Protein AF-A0A429RRZ1-F1 (afdb_monomer)

Sequence (109 aa):
LLDGPPCRCGARGCVETLCLAAAARGDMAEAARVLGEAAANLVALLDVDRVLLGGRVVAAAPATFVHGVGTVLASRALTPHPATVALAPSGVAEGAAELILGPLFGRTP

Foldseek 3Di:
DQAAPQDPVRGHNDLVVQLVVCVVVVNNLSSLQSVLVVVLVCCVVVVAQEDADDDDSCVVPVVSNQVSSVVSQVVSDPDPRGRHYYHDPDDPVVVVVCVVCCVPPNDDD

Solvent-accessible surface area (backbone atoms only — not comparable to full-atom values): 6258 Å² total; per-residue (Å²): 127,78,77,47,63,80,29,98,87,75,50,42,48,42,62,64,51,58,23,50,58,25,46,75,73,70,36,49,61,60,19,14,38,48,48,7,55,54,49,38,53,49,32,74,72,66,72,46,66,68,47,67,49,69,59,70,73,40,68,75,41,48,68,50,32,41,50,31,24,39,54,42,28,57,74,66,44,92,56,99,74,48,50,45,59,43,68,49,92,67,54,71,67,57,54,53,49,44,70,69,43,32,88,80,73,42,83,75,131

Secondary structure (DSSP, 8-state):
----SB-TTS-BS-HHHHHHHHHHTT-HHHHHHHHHHHHHHHHHHHT-SEEEE-SHHHHHSHHHHHHHHHHHHHHT-SSSSPPEEEE-SS-HHHHHHHHHHHHHHSPP-

Mean predicted aligned error: 4.31 Å

Nearest PDB structures (foldseek):
  2hoe-assembly1_A  TM=8.348E-01  e=2.843E-01  Thermotoga maritima
  3htv-assembly1_A-2  TM=6.173E-01  e=2.627E+00  Escherichia coli K-12
  5hc8-assembly1_A  TM=3.590E-01  e=4.248E+00  Lavandula lanata
  2vjr-assembly1_B  TM=3.115E-01  e=9.278E+00  Gloeobacter violaceus

Structure (mmCIF, N/CA/C/O backbone):
data_AF-A0A429RRZ1-F1
#
_entry.id   AF-A0A429RRZ1-F1
#
loop_
_atom_site.group_PDB
_atom_site.id
_atom_site.type_symbol
_atom_site.label_atom_id
_atom_site.label_alt_id
_atom_site.label_comp_id
_atom_site.label_asym_id
_atom_site.label_entity_id
_atom_site.label_seq_id
_atom_site.pdbx_PDB_ins_code
_atom_site.Cartn_x
_atom_site.Cartn_y
_atom_site.Cartn_z
_atom_site.occupancy
_atom_site.B_iso_or_equiv
_atom_site.auth_seq_id
_atom_site.auth_comp_id
_atom_site.auth_asym_id
_atom_site.auth_atom_id
_atom_site.pdbx_PDB_model_num
ATOM 1 N N . LEU A 1 1 ? 9.659 5.491 19.210 1.00 48.47 1 LEU A N 1
ATOM 2 C CA . LEU A 1 1 ? 9.499 4.137 19.784 1.00 48.47 1 LEU A CA 1
ATOM 3 C C . LEU A 1 1 ? 8.422 3.409 18.989 1.00 48.47 1 LEU A C 1
ATOM 5 O O . LEU A 1 1 ? 7.429 4.045 18.660 1.00 48.47 1 LEU A O 1
ATOM 9 N N . LEU A 1 2 ? 8.629 2.136 18.632 1.00 56.16 2 LEU A N 1
ATOM 10 C CA . LEU A 1 2 ? 7.661 1.279 17.917 1.00 56.16 2 LEU A CA 1
ATOM 11 C C . LEU A 1 2 ? 6.522 0.823 18.849 1.00 56.16 2 LEU A C 1
ATOM 13 O O . LEU A 1 2 ? 6.167 -0.353 18.914 1.00 56.16 2 LEU A O 1
ATOM 17 N N . ASP A 1 3 ? 5.964 1.766 19.599 1.00 75.81 3 ASP A N 1
ATOM 18 C CA . ASP A 1 3 ? 4.834 1.518 20.473 1.00 75.81 3 ASP A CA 1
ATOM 19 C C . ASP A 1 3 ? 3.558 1.802 19.685 1.00 75.81 3 ASP A C 1
ATOM 21 O O . ASP A 1 3 ? 3.304 2.908 19.216 1.00 75.81 3 ASP A O 1
ATOM 25 N N . GLY A 1 4 ? 2.762 0.757 19.497 1.00 85.06 4 GLY A N 1
ATOM 26 C CA . GLY A 1 4 ? 1.477 0.808 18.817 1.00 85.06 4 GLY A CA 1
ATOM 27 C C . GLY A 1 4 ? 0.578 -0.341 19.271 1.00 85.06 4 GLY A C 1
ATOM 28 O O . GLY A 1 4 ? 0.961 -1.100 20.176 1.00 85.06 4 GLY A O 1
ATOM 29 N N . PRO A 1 5 ? -0.622 -0.489 18.682 1.00 92.88 5 PRO A N 1
ATOM 30 C CA . PRO A 1 5 ? -1.505 -1.609 18.986 1.00 92.88 5 PRO A CA 1
ATOM 31 C C . PRO A 1 5 ? -0.820 -2.951 18.670 1.00 92.88 5 PRO A C 1
ATOM 33 O O . PRO A 1 5 ? 0.042 -3.002 17.780 1.00 92.88 5 PRO A O 1
ATOM 36 N N . PRO A 1 6 ? -1.177 -4.034 19.387 1.00 93.69 6 PRO A N 1
ATOM 37 C CA . PRO A 1 6 ? -0.652 -5.362 19.096 1.00 93.69 6 PRO A CA 1
ATOM 38 C C . PRO A 1 6 ? -1.046 -5.791 17.679 1.00 93.69 6 PRO A C 1
ATOM 40 O O . PRO A 1 6 ? -2.159 -5.532 17.218 1.00 93.69 6 PRO A O 1
ATOM 43 N N . CYS A 1 7 ? -0.124 -6.448 16.983 1.00 93.56 7 CYS A N 1
ATOM 44 C CA . CYS A 1 7 ? -0.353 -7.023 15.665 1.00 93.56 7 CYS A CA 1
ATOM 45 C C . CYS A 1 7 ? -0.408 -8.550 15.747 1.00 93.56 7 CYS A C 1
ATOM 47 O O . CYS A 1 7 ? 0.260 -9.164 16.578 1.00 93.56 7 CYS A O 1
ATOM 49 N N . ARG A 1 8 ? -1.143 -9.179 14.824 1.00 93.69 8 ARG A N 1
ATOM 50 C CA . ARG A 1 8 ? -1.217 -10.645 14.715 1.00 93.69 8 ARG A CA 1
ATOM 51 C C . ARG A 1 8 ? 0.133 -11.311 14.433 1.00 93.69 8 ARG A C 1
ATOM 53 O O . ARG A 1 8 ? 0.282 -12.496 14.690 1.00 93.69 8 ARG A O 1
ATOM 60 N N . CYS A 1 9 ? 1.107 -10.566 13.906 1.00 95.69 9 CYS A N 1
ATOM 61 C CA . CYS A 1 9 ? 2.462 -11.072 13.693 1.00 95.69 9 CYS A CA 1
ATOM 62 C C . CYS A 1 9 ? 3.300 -11.144 14.986 1.00 95.69 9 CYS A C 1
ATOM 64 O O . CYS A 1 9 ? 4.454 -11.553 14.928 1.00 95.69 9 CYS A O 1
ATOM 66 N N . GLY A 1 10 ? 2.757 -10.717 16.134 1.00 94.31 10 GLY A N 1
ATOM 67 C CA . GLY A 1 10 ? 3.455 -10.669 17.424 1.00 94.31 10 GLY A CA 1
ATOM 68 C C . GLY A 1 10 ? 4.186 -9.350 17.702 1.00 94.31 10 GLY A C 1
ATOM 69 O O . GLY A 1 10 ? 4.567 -9.094 18.842 1.00 94.31 10 GLY A O 1
ATOM 70 N N . ALA A 1 11 ? 4.343 -8.484 16.697 1.00 93.25 11 ALA A N 1
ATOM 71 C CA . ALA A 1 11 ? 4.930 -7.155 16.859 1.00 93.25 11 ALA A CA 1
ATOM 72 C C . ALA A 1 11 ? 3.889 -6.097 17.284 1.00 93.25 11 ALA A C 1
ATOM 74 O O . ALA A 1 11 ? 2.712 -6.390 17.519 1.00 93.25 11 ALA A O 1
ATOM 75 N N . ARG A 1 12 ? 4.325 -4.836 17.369 1.00 94.06 12 ARG A N 1
ATOM 76 C CA . ARG A 1 12 ? 3.487 -3.681 17.718 1.00 94.06 12 ARG A CA 1
ATOM 77 C C . ARG A 1 12 ? 3.608 -2.589 16.665 1.00 94.06 12 ARG A C 1
ATOM 79 O O . ARG A 1 12 ? 4.669 -2.408 16.077 1.00 94.06 12 ARG A O 1
ATOM 86 N N . GLY A 1 13 ? 2.509 -1.873 16.428 1.00 92.56 13 GLY A N 1
ATOM 87 C CA . GLY A 1 13 ? 2.513 -0.706 15.539 1.00 92.56 13 GLY A CA 1
ATOM 88 C C . GLY A 1 13 ? 2.758 -1.032 14.064 1.00 92.56 13 GLY A C 1
ATOM 89 O O . GLY A 1 13 ? 3.214 -0.173 13.316 1.00 92.56 13 GLY A O 1
ATOM 90 N N . CYS A 1 14 ? 2.465 -2.261 13.628 1.00 95.44 14 CYS A N 1
ATOM 91 C CA . CYS A 1 14 ? 2.537 -2.606 12.213 1.00 95.44 14 CYS A CA 1
ATOM 92 C C . CYS A 1 14 ? 1.596 -1.716 11.397 1.00 95.44 14 CYS A C 1
ATOM 94 O O . CYS A 1 14 ? 0.445 -1.502 11.790 1.00 95.44 14 CYS A O 1
ATOM 96 N N . VAL A 1 15 ? 2.065 -1.289 10.219 1.00 95.44 15 VAL A N 1
ATOM 97 C CA . VAL A 1 15 ? 1.252 -0.566 9.228 1.00 95.44 15 VAL A CA 1
ATOM 98 C C . VAL A 1 15 ? -0.082 -1.270 8.987 1.00 95.44 15 VAL A C 1
ATOM 100 O O . VAL A 1 15 ? -1.119 -0.624 8.947 1.00 95.44 15 VAL A O 1
ATOM 103 N N . GLU A 1 16 ? -0.074 -2.602 8.922 1.00 95.44 16 GLU A N 1
ATOM 104 C CA . GLU A 1 16 ? -1.277 -3.403 8.745 1.00 95.44 16 GLU A CA 1
ATOM 105 C C . GLU A 1 16 ? -2.322 -3.150 9.837 1.00 95.44 16 GLU A C 1
ATOM 107 O O . GLU A 1 16 ? -3.471 -2.850 9.521 1.00 95.44 16 GLU A O 1
ATOM 112 N N . THR A 1 17 ? -1.937 -3.246 11.113 1.00 96.25 17 THR A N 1
ATOM 113 C CA . THR A 1 17 ? -2.867 -3.042 12.230 1.00 96.25 17 THR A CA 1
ATOM 114 C C . THR A 1 17 ? -3.447 -1.634 12.203 1.00 96.25 17 THR A C 1
ATOM 116 O O . THR A 1 17 ? -4.644 -1.459 12.416 1.00 96.25 17 THR A O 1
ATOM 119 N N . LEU A 1 18 ? -2.618 -0.631 11.917 1.00 96.00 18 LEU A N 1
ATOM 120 C CA . LEU A 1 18 ? -3.038 0.768 11.871 1.00 96.00 18 LEU A CA 1
ATOM 121 C C . LEU A 1 18 ? -3.983 1.039 10.685 1.00 96.00 18 LEU A C 1
ATOM 123 O O . LEU A 1 18 ? -5.060 1.607 10.879 1.00 96.00 18 LEU A O 1
ATOM 127 N N . CYS A 1 19 ? -3.630 0.568 9.484 1.00 96.19 19 CYS A N 1
ATOM 128 C CA . CYS A 1 19 ? -4.449 0.693 8.277 1.00 96.19 19 CYS A CA 1
ATOM 129 C C . CYS A 1 19 ? -5.794 -0.023 8.419 1.00 96.19 19 CYS A C 1
ATOM 131 O O . CYS A 1 19 ? -6.837 0.558 8.121 1.00 96.19 19 CYS A O 1
ATOM 133 N N . LEU A 1 20 ? -5.793 -1.279 8.876 1.00 94.31 20 LEU A N 1
ATOM 134 C CA . LEU A 1 20 ? -7.025 -2.060 9.005 1.00 94.31 20 LEU A CA 1
ATOM 135 C C . LEU A 1 20 ? -7.924 -1.514 10.112 1.00 94.31 20 LEU A C 1
ATOM 137 O O . LEU A 1 20 ? -9.138 -1.496 9.936 1.00 94.31 20 LEU A O 1
ATOM 141 N N . ALA A 1 21 ? -7.358 -1.008 11.212 1.00 95.75 21 ALA A N 1
ATOM 142 C CA . ALA A 1 21 ? -8.143 -0.329 12.237 1.00 95.75 21 ALA A CA 1
ATOM 143 C C . ALA A 1 21 ? -8.824 0.940 11.697 1.00 95.75 21 ALA A C 1
ATOM 145 O O . ALA A 1 21 ? -9.922 1.268 12.144 1.00 95.75 21 ALA A O 1
ATOM 146 N N . ALA A 1 22 ? -8.193 1.660 10.762 1.00 97.31 22 ALA A N 1
ATOM 147 C CA . ALA A 1 22 ? -8.788 2.815 10.083 1.00 97.31 22 ALA A CA 1
ATOM 148 C C . ALA A 1 22 ? -9.889 2.418 9.105 1.00 97.31 22 ALA A C 1
ATOM 150 O O . ALA A 1 22 ? -11.004 2.936 9.180 1.00 97.31 22 ALA A O 1
ATOM 151 N N . ALA A 1 23 ? -9.631 1.409 8.282 1.00 96.38 23 ALA A N 1
ATOM 152 C CA . ALA A 1 23 ? -10.635 0.882 7.372 1.00 96.38 23 ALA A CA 1
ATOM 153 C C . ALA A 1 23 ? -11.865 0.326 8.118 1.00 96.38 23 ALA A C 1
ATOM 155 O O . ALA A 1 23 ? -12.996 0.590 7.718 1.00 96.38 23 ALA A O 1
ATOM 156 N N . ALA A 1 24 ? -11.665 -0.389 9.230 1.00 96.12 24 ALA A N 1
ATOM 157 C CA . ALA A 1 24 ? -12.745 -1.004 10.005 1.00 96.12 24 ALA A CA 1
ATOM 158 C C . ALA A 1 24 ? -13.718 0.017 10.618 1.00 96.12 24 ALA A C 1
ATOM 160 O O . ALA A 1 24 ? -14.898 -0.284 10.777 1.00 96.12 24 ALA A O 1
ATOM 161 N N . ARG A 1 25 ? -13.244 1.230 10.930 1.00 97.00 25 ARG A N 1
ATOM 162 C CA . ARG A 1 25 ? -14.083 2.344 11.408 1.00 97.00 25 ARG A CA 1
ATOM 163 C C . ARG A 1 25 ? -14.620 3.237 10.279 1.00 97.00 25 ARG A C 1
ATOM 165 O O . ARG A 1 25 ? -15.213 4.270 10.563 1.00 97.00 25 ARG A O 1
ATOM 172 N N . GLY A 1 26 ? -14.406 2.859 9.015 1.00 97.25 26 GLY A N 1
ATOM 173 C CA . GLY A 1 26 ? -14.859 3.606 7.835 1.00 9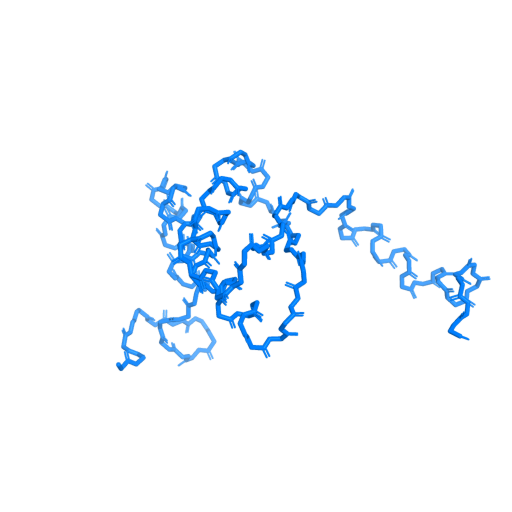7.25 26 GLY A CA 1
ATOM 174 C C . GLY A 1 26 ? -13.963 4.782 7.427 1.00 97.25 26 GLY A C 1
ATOM 175 O O . GLY A 1 26 ? -14.294 5.507 6.492 1.00 97.25 26 GLY A O 1
ATOM 176 N N . ASP A 1 27 ? -12.817 4.967 8.081 1.00 98.12 27 ASP A N 1
ATOM 177 C CA . ASP A 1 27 ? -11.909 6.090 7.850 1.00 98.12 27 ASP A CA 1
ATOM 178 C C . ASP A 1 27 ? -10.862 5.741 6.780 1.00 98.12 27 ASP A C 1
ATOM 180 O O . ASP A 1 27 ? -9.700 5.427 7.058 1.00 98.12 27 ASP A O 1
ATOM 184 N N . MET A 1 28 ? -11.306 5.741 5.520 1.00 98.12 28 MET A N 1
ATOM 185 C CA . MET A 1 28 ? -10.454 5.387 4.377 1.00 98.12 28 MET A CA 1
ATOM 186 C C . MET A 1 28 ? -9.372 6.435 4.097 1.00 98.12 28 MET A C 1
ATOM 188 O O . MET A 1 28 ? -8.332 6.094 3.538 1.00 98.12 28 MET A O 1
ATO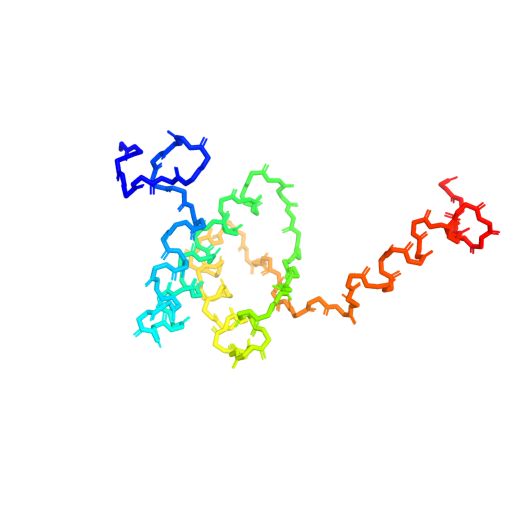M 192 N N . ALA A 1 29 ? -9.591 7.691 4.495 1.00 98.25 29 ALA A N 1
ATOM 193 C CA . ALA A 1 29 ? -8.601 8.753 4.350 1.00 98.25 29 ALA A CA 1
ATOM 194 C C . ALA A 1 29 ? -7.406 8.513 5.282 1.00 98.25 29 ALA A C 1
ATOM 196 O O . ALA A 1 29 ? -6.259 8.544 4.835 1.00 98.25 29 ALA A O 1
ATOM 197 N N . GL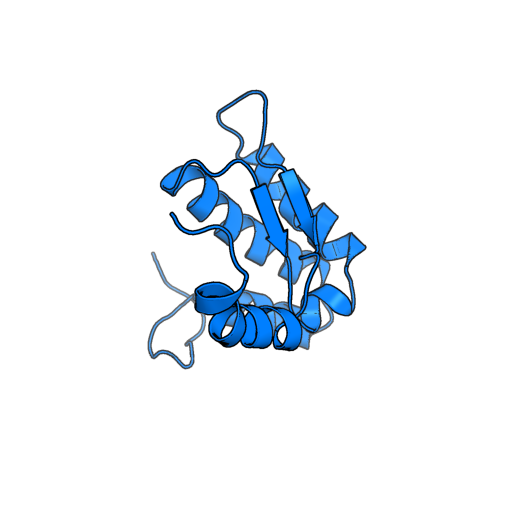U A 1 30 ? -7.662 8.182 6.549 1.00 98.25 30 GLU A N 1
ATOM 198 C CA . GLU A 1 30 ? -6.597 7.826 7.485 1.00 98.25 30 GLU A CA 1
ATOM 199 C C . GLU A 1 30 ? -5.914 6.511 7.096 1.00 98.25 30 GLU A C 1
ATOM 201 O O . GLU A 1 30 ? -4.690 6.411 7.162 1.00 98.25 30 GLU A O 1
ATOM 206 N N . ALA A 1 31 ? -6.670 5.518 6.612 1.00 98.31 31 ALA A N 1
ATOM 207 C CA . ALA A 1 31 ? -6.082 4.286 6.085 1.00 98.31 31 ALA A CA 1
ATOM 208 C C . ALA A 1 31 ? -5.121 4.566 4.912 1.00 98.31 31 ALA A C 1
ATOM 210 O O . ALA A 1 31 ? -4.016 4.018 4.873 1.00 98.31 31 ALA A O 1
ATOM 211 N N . ALA A 1 32 ? -5.511 5.446 3.984 1.00 98.56 32 ALA A N 1
ATOM 212 C CA . ALA A 1 32 ? -4.668 5.873 2.871 1.00 98.56 32 ALA A CA 1
ATOM 213 C C . ALA A 1 32 ? -3.423 6.632 3.347 1.00 98.56 32 ALA A C 1
ATOM 215 O O . ALA A 1 32 ? -2.330 6.382 2.839 1.00 98.56 32 ALA A O 1
ATOM 216 N N . ARG A 1 33 ? -3.558 7.504 4.354 1.00 98.38 33 ARG A N 1
ATOM 217 C CA . ARG A 1 33 ? -2.427 8.233 4.940 1.00 98.38 33 ARG A CA 1
ATOM 218 C C . ARG A 1 33 ? -1.424 7.281 5.589 1.00 98.38 33 ARG A C 1
ATOM 220 O O . ARG A 1 33 ? -0.238 7.370 5.294 1.00 98.38 33 ARG A O 1
ATOM 227 N N . VAL A 1 34 ? -1.882 6.344 6.424 1.00 98.06 34 VAL A N 1
ATOM 228 C CA . VAL A 1 34 ? -1.015 5.347 7.081 1.00 98.06 34 VAL A CA 1
ATOM 229 C C . VAL A 1 34 ? -0.288 4.483 6.046 1.00 98.06 34 VAL A C 1
ATOM 231 O O . VAL A 1 34 ? 0.917 4.251 6.179 1.00 98.06 34 VAL A O 1
ATOM 234 N N . LEU A 1 35 ? -0.985 4.044 4.992 1.00 98.12 35 LEU A N 1
ATOM 235 C CA . LEU A 1 35 ? -0.351 3.329 3.883 1.00 98.12 35 LEU A CA 1
ATOM 236 C C . LEU A 1 35 ? 0.683 4.209 3.165 1.00 98.12 35 LEU A C 1
ATOM 238 O O . LEU A 1 35 ? 1.755 3.721 2.814 1.00 98.12 35 LEU A O 1
ATOM 242 N N . GLY A 1 36 ? 0.388 5.499 2.997 1.00 98.06 36 GLY A N 1
ATOM 243 C CA . GLY A 1 36 ? 1.298 6.497 2.442 1.00 98.06 36 GLY A CA 1
ATOM 244 C C . GLY A 1 36 ? 2.592 6.642 3.237 1.00 98.06 36 GLY A C 1
ATOM 245 O O . GLY A 1 36 ? 3.664 6.660 2.641 1.00 98.06 36 GLY A O 1
ATOM 246 N N . GLU A 1 37 ? 2.524 6.663 4.570 1.00 97.75 37 GLU A N 1
ATOM 247 C CA . GLU A 1 37 ? 3.719 6.735 5.429 1.00 97.75 37 GLU A CA 1
ATOM 248 C C . GLU A 1 37 ? 4.615 5.502 5.248 1.00 97.75 37 GLU A C 1
ATOM 250 O O . GLU A 1 37 ? 5.839 5.611 5.155 1.00 97.75 37 GLU A O 1
ATOM 255 N N . ALA A 1 38 ? 4.008 4.316 5.157 1.00 97.00 38 ALA A N 1
ATOM 256 C CA . ALA A 1 38 ? 4.751 3.089 4.896 1.00 97.00 38 ALA A CA 1
ATOM 257 C C . ALA A 1 38 ? 5.354 3.074 3.485 1.00 97.00 38 ALA A C 1
ATOM 259 O O . ALA A 1 38 ? 6.520 2.713 3.329 1.00 97.00 38 ALA A O 1
ATOM 260 N N . ALA A 1 39 ? 4.594 3.504 2.474 1.00 97.81 39 ALA A N 1
ATOM 261 C CA . ALA A 1 39 ? 5.081 3.619 1.105 1.00 97.81 39 ALA A CA 1
ATOM 262 C C . ALA A 1 39 ? 6.247 4.611 1.008 1.00 97.81 39 ALA A C 1
ATOM 264 O O . ALA A 1 39 ? 7.246 4.295 0.374 1.00 97.81 39 ALA A O 1
ATOM 265 N N . ALA A 1 40 ? 6.175 5.758 1.686 1.00 97.06 40 ALA A N 1
ATOM 266 C CA . ALA A 1 40 ? 7.246 6.751 1.690 1.00 97.06 40 ALA A CA 1
ATOM 267 C C . ALA A 1 40 ? 8.548 6.198 2.274 1.00 97.06 40 ALA A C 1
ATOM 269 O O . ALA A 1 40 ? 9.619 6.437 1.721 1.00 97.06 40 ALA A O 1
ATOM 270 N N . ASN A 1 41 ? 8.461 5.415 3.353 1.00 95.31 41 ASN A N 1
ATOM 271 C CA . ASN A 1 41 ? 9.635 4.755 3.922 1.00 95.31 41 ASN A CA 1
ATOM 272 C C . ASN A 1 41 ? 10.248 3.743 2.940 1.00 95.31 41 ASN A C 1
ATOM 274 O O . ASN A 1 41 ? 11.469 3.677 2.829 1.00 95.31 41 ASN A O 1
ATOM 278 N N . LEU A 1 42 ? 9.422 2.972 2.222 1.00 96.62 42 LEU A N 1
ATOM 279 C CA . LEU A 1 42 ? 9.900 2.020 1.212 1.00 96.62 42 LEU A CA 1
ATOM 280 C C . LEU A 1 42 ? 10.502 2.725 -0.007 1.00 96.62 42 LEU A C 1
ATOM 282 O O . LEU A 1 42 ? 11.555 2.307 -0.468 1.00 96.62 42 LEU A O 1
ATOM 286 N N . VAL A 1 43 ? 9.880 3.802 -0.493 1.00 96.62 43 VAL A N 1
ATOM 287 C CA . VAL A 1 43 ? 10.414 4.637 -1.580 1.00 96.62 43 VAL A CA 1
ATOM 288 C C . VAL A 1 43 ? 11.774 5.207 -1.191 1.00 96.62 43 VAL A C 1
ATOM 290 O O . VAL A 1 43 ? 12.727 5.044 -1.938 1.00 96.62 43 VAL A O 1
ATOM 293 N N . ALA A 1 44 ? 11.892 5.805 -0.003 1.00 93.50 44 ALA A N 1
ATOM 294 C CA . ALA A 1 44 ? 13.153 6.379 0.462 1.00 93.50 44 ALA A CA 1
ATOM 295 C C . ALA A 1 44 ? 14.254 5.327 0.684 1.00 93.50 44 ALA A C 1
ATOM 297 O O . ALA A 1 44 ? 15.430 5.623 0.501 1.00 93.50 44 ALA A O 1
ATOM 298 N N . LEU A 1 45 ? 13.885 4.112 1.103 1.00 95.00 45 LEU A N 1
ATOM 299 C CA . LEU A 1 45 ? 14.834 3.026 1.353 1.00 95.00 45 LEU A CA 1
ATOM 300 C C . LEU A 1 45 ? 15.298 2.334 0.066 1.00 95.00 45 LEU A C 1
ATOM 302 O O . LEU A 1 45 ? 16.459 1.948 -0.032 1.00 95.00 45 LEU A O 1
ATOM 306 N N . LEU A 1 46 ? 14.374 2.105 -0.868 1.00 95.38 46 LEU A N 1
ATOM 307 C CA . LEU A 1 46 ? 14.591 1.263 -2.047 1.00 95.38 46 LEU A CA 1
ATOM 308 C C . LEU A 1 46 ? 14.813 2.063 -3.333 1.00 95.38 46 LEU A C 1
ATOM 310 O O . LEU A 1 46 ? 15.129 1.453 -4.348 1.00 95.38 46 LEU A O 1
ATOM 314 N N . ASP A 1 47 ? 14.624 3.383 -3.288 1.00 92.88 47 ASP A N 1
ATOM 315 C CA . ASP A 1 47 ? 14.743 4.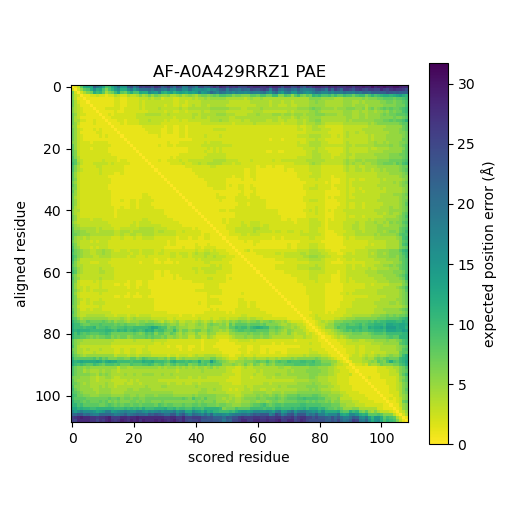296 -4.429 1.00 92.88 47 ASP A CA 1
ATOM 316 C C . ASP A 1 47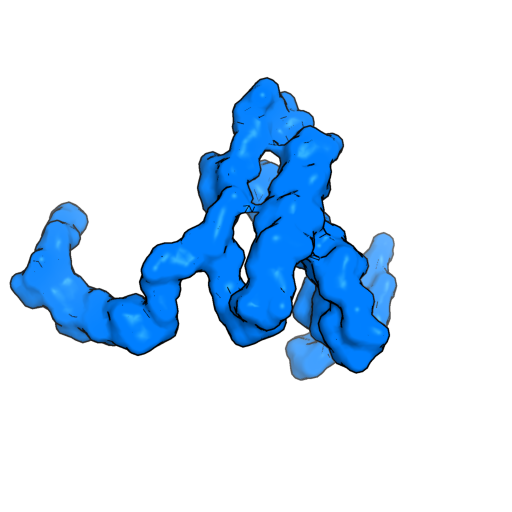 ? 13.883 3.863 -5.630 1.00 92.88 47 ASP A C 1
ATOM 318 O O . ASP A 1 47 ? 14.353 3.695 -6.751 1.00 92.88 47 ASP A O 1
ATOM 322 N N . VAL A 1 48 ? 12.595 3.598 -5.375 1.00 94.12 48 VAL A N 1
ATOM 323 C CA . VAL A 1 48 ? 11.649 3.164 -6.417 1.00 94.12 48 VAL A CA 1
ATOM 324 C C . VAL A 1 48 ? 10.839 4.330 -6.978 1.00 94.12 48 VAL A C 1
ATOM 326 O O . VAL A 1 48 ? 10.249 5.112 -6.236 1.00 94.12 48 VAL A O 1
ATOM 329 N N . ASP A 1 49 ? 10.706 4.377 -8.304 1.00 94.62 49 ASP A N 1
ATOM 330 C CA . ASP A 1 49 ? 9.986 5.451 -9.009 1.00 94.62 49 ASP A CA 1
ATOM 331 C C . ASP A 1 49 ? 8.457 5.304 -8.988 1.00 94.62 49 ASP A C 1
ATOM 333 O O . ASP A 1 49 ? 7.711 6.229 -9.337 1.00 94.62 49 ASP A O 1
ATOM 337 N N . ARG A 1 50 ? 7.959 4.100 -8.678 1.00 96.81 50 ARG A N 1
ATOM 338 C CA . ARG A 1 50 ? 6.554 3.717 -8.871 1.00 96.81 50 ARG A CA 1
ATOM 339 C C . ARG A 1 50 ? 6.025 2.911 -7.694 1.00 96.81 50 ARG A C 1
ATOM 341 O O . ARG A 1 50 ? 6.628 1.925 -7.278 1.00 96.81 50 ARG A O 1
ATOM 348 N N . VAL A 1 51 ? 4.830 3.271 -7.240 1.00 97.88 51 VAL A N 1
ATOM 349 C CA . VAL A 1 51 ? 4.056 2.555 -6.225 1.00 97.88 51 VAL A CA 1
ATOM 350 C C . VAL A 1 51 ? 2.729 2.115 -6.842 1.00 97.88 51 VAL A C 1
ATOM 352 O O . VAL A 1 51 ? 1.914 2.940 -7.255 1.00 97.88 51 VAL A O 1
ATOM 355 N N . LEU A 1 52 ? 2.506 0.802 -6.904 1.00 97.81 52 LEU A N 1
ATOM 356 C CA . LEU A 1 52 ? 1.265 0.214 -7.409 1.00 97.81 52 LEU A CA 1
ATOM 357 C C . LEU A 1 52 ? 0.419 -0.309 -6.247 1.00 97.81 52 LEU A C 1
ATOM 359 O O . LEU A 1 52 ? 0.872 -1.146 -5.467 1.00 97.81 52 LEU A O 1
ATOM 363 N N . LEU A 1 53 ? -0.813 0.181 -6.133 1.00 97.31 53 LEU A N 1
ATOM 364 C CA . LEU A 1 53 ? -1.737 -0.151 -5.053 1.00 97.31 53 LEU A CA 1
ATOM 365 C C . LEU A 1 53 ? -2.725 -1.231 -5.496 1.00 97.31 53 LEU A C 1
ATOM 367 O O . LEU A 1 53 ? -3.409 -1.087 -6.508 1.00 97.31 53 LEU A O 1
ATOM 371 N N . GLY A 1 54 ? -2.841 -2.296 -4.707 1.00 94.56 54 GLY A N 1
ATOM 372 C CA . GLY A 1 54 ? -3.776 -3.390 -4.953 1.00 94.56 54 GLY A CA 1
ATOM 373 C C . GLY A 1 54 ? -4.551 -3.796 -3.702 1.00 94.56 54 GLY A C 1
ATOM 374 O O . GLY A 1 54 ? -4.329 -3.287 -2.604 1.00 94.56 54 GLY A O 1
ATOM 375 N N . GLY A 1 55 ? -5.456 -4.758 -3.871 1.00 93.00 55 GLY A N 1
ATOM 376 C CA . GLY A 1 55 ? -6.229 -5.346 -2.779 1.00 93.00 55 GLY A CA 1
ATOM 377 C C . GLY A 1 55 ? -7.636 -4.766 -2.617 1.00 93.00 55 GLY A C 1
ATOM 378 O O . GLY A 1 55 ? -7.960 -3.672 -3.072 1.00 93.00 55 GLY A O 1
ATOM 379 N N . ARG A 1 56 ? -8.494 -5.539 -1.943 1.00 92.81 56 ARG A N 1
ATOM 380 C CA . ARG A 1 56 ? -9.941 -5.273 -1.836 1.00 92.81 56 ARG A CA 1
ATOM 381 C C . ARG A 1 56 ? -10.276 -3.951 -1.140 1.00 92.81 56 ARG A C 1
ATOM 383 O O . ARG A 1 56 ? -11.199 -3.272 -1.563 1.00 92.81 56 ARG A O 1
ATOM 390 N N . VAL A 1 57 ? -9.524 -3.581 -0.101 1.00 94.12 57 VAL A N 1
ATOM 391 C CA . VAL A 1 57 ? -9.743 -2.322 0.636 1.00 94.12 57 VAL A CA 1
ATOM 392 C C . VAL A 1 57 ? -9.443 -1.112 -0.252 1.00 94.12 57 VAL A C 1
ATOM 394 O O . VAL A 1 57 ? -10.241 -0.185 -0.307 1.00 94.12 57 VAL A O 1
ATOM 397 N N . VAL A 1 58 ? -8.342 -1.157 -1.010 1.00 96.38 58 VAL A N 1
ATOM 398 C CA . VAL A 1 58 ? -7.995 -0.115 -1.988 1.00 96.38 58 VAL A CA 1
ATOM 399 C C . VAL A 1 58 ? -9.052 -0.042 -3.088 1.00 96.38 58 VAL A C 1
ATOM 401 O O . VAL A 1 58 ? -9.524 1.044 -3.409 1.00 96.38 58 VAL A O 1
ATOM 404 N N . ALA A 1 59 ? -9.478 -1.191 -3.621 1.00 94.56 59 ALA A N 1
ATOM 405 C CA . ALA A 1 59 ? -10.493 -1.264 -4.673 1.00 94.56 59 ALA A CA 1
ATOM 406 C C . ALA A 1 59 ? -11.868 -0.712 -4.247 1.00 94.56 59 ALA A C 1
ATOM 408 O O . ALA A 1 59 ? -12.634 -0.275 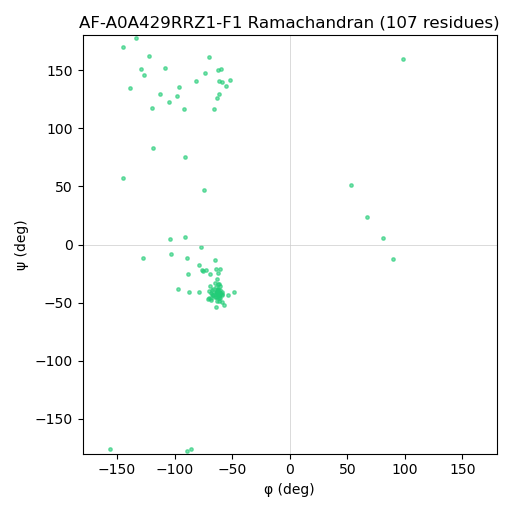-5.101 1.00 94.56 59 ALA A O 1
ATOM 409 N N . ALA A 1 60 ? -12.176 -0.695 -2.947 1.00 94.94 60 ALA A N 1
ATOM 410 C CA . ALA A 1 60 ? -13.405 -0.101 -2.422 1.00 94.94 60 ALA A CA 1
ATOM 411 C C . ALA A 1 60 ? -13.371 1.441 -2.386 1.00 94.94 60 ALA A C 1
ATOM 413 O O . ALA A 1 60 ? -14.427 2.069 -2.364 1.00 94.94 60 ALA A O 1
ATOM 414 N N . ALA A 1 61 ? -12.183 2.059 -2.385 1.00 97.00 61 ALA A N 1
ATOM 415 C CA . ALA A 1 61 ? -12.007 3.514 -2.354 1.00 97.00 61 ALA A CA 1
ATOM 416 C C . ALA A 1 61 ? -10.775 3.973 -3.175 1.00 97.00 61 ALA A C 1
ATOM 418 O O . ALA A 1 61 ? -9.879 4.635 -2.642 1.00 97.00 61 ALA A O 1
ATOM 419 N N . PRO A 1 62 ? -10.696 3.642 -4.478 1.00 97.62 62 PRO A N 1
ATOM 420 C CA . PRO A 1 62 ? -9.454 3.728 -5.249 1.00 97.62 62 PRO A CA 1
ATOM 421 C C . PRO A 1 62 ? -8.898 5.151 -5.342 1.00 97.62 62 PRO A C 1
ATOM 423 O O . PRO A 1 62 ? -7.704 5.362 -5.136 1.00 97.62 62 PRO A O 1
ATOM 426 N N . ALA A 1 63 ? -9.762 6.140 -5.593 1.00 98.25 63 ALA A N 1
ATOM 427 C CA . ALA A 1 63 ? -9.356 7.540 -5.685 1.00 98.25 63 ALA A CA 1
ATOM 428 C C . ALA A 1 63 ? -8.791 8.061 -4.353 1.00 98.25 63 ALA A C 1
ATOM 430 O O . ALA A 1 63 ? -7.763 8.735 -4.350 1.00 98.25 63 ALA A O 1
ATOM 431 N N . THR A 1 64 ? -9.412 7.694 -3.226 1.00 98.38 64 THR A N 1
ATOM 432 C CA . THR A 1 64 ? -8.958 8.073 -1.879 1.00 98.38 64 THR A CA 1
ATOM 433 C C . THR A 1 64 ? -7.563 7.536 -1.592 1.00 98.38 64 THR A C 1
ATOM 435 O O . THR A 1 64 ? -6.713 8.270 -1.094 1.00 98.38 64 THR A O 1
ATOM 438 N N . PHE A 1 65 ? -7.303 6.274 -1.939 1.00 98.56 65 PHE A N 1
ATOM 439 C CA . PHE A 1 65 ? -6.000 5.655 -1.713 1.00 98.56 65 PHE A CA 1
ATOM 440 C C . PHE A 1 65 ? -4.910 6.219 -2.624 1.00 98.56 65 PHE A C 1
ATOM 442 O O . PHE A 1 65 ? -3.840 6.564 -2.127 1.00 98.56 65 PHE A O 1
ATOM 449 N N . VAL A 1 66 ? -5.174 6.364 -3.926 1.00 98.62 66 VAL A N 1
ATOM 450 C CA . VAL A 1 66 ? -4.195 6.950 -4.859 1.00 98.62 66 VAL A CA 1
ATOM 451 C C . VAL A 1 66 ? -3.855 8.383 -4.449 1.00 98.62 66 VAL A C 1
ATOM 453 O O . VAL A 1 66 ? -2.677 8.727 -4.361 1.00 98.62 66 VAL A O 1
ATOM 456 N N . HIS A 1 67 ? -4.868 9.196 -4.134 1.00 98.44 67 HIS A N 1
ATOM 457 C CA . HIS A 1 67 ? -4.659 10.567 -3.683 1.00 98.44 67 HIS A CA 1
ATOM 458 C C . HIS A 1 67 ? -3.906 10.617 -2.349 1.00 98.44 67 HIS A C 1
ATOM 460 O O . HIS A 1 67 ? -2.856 11.245 -2.275 1.00 98.44 67 HIS A O 1
ATOM 466 N N . GLY A 1 68 ? -4.390 9.919 -1.316 1.00 98.38 68 GLY A N 1
ATOM 467 C CA . GLY A 1 68 ? -3.811 9.980 0.028 1.00 98.38 68 GLY A CA 1
ATOM 468 C C . GLY A 1 68 ? -2.365 9.484 0.091 1.00 98.38 68 GLY A C 1
ATOM 469 O O . GLY A 1 68 ? -1.521 10.139 0.702 1.00 98.38 68 GLY A O 1
ATOM 470 N N . VAL A 1 69 ? -2.047 8.377 -0.590 1.00 98.56 69 VAL A N 1
ATOM 471 C CA . VAL A 1 69 ? -0.661 7.889 -0.692 1.00 98.56 69 VAL A CA 1
ATOM 472 C C . VAL A 1 69 ? 0.194 8.890 -1.472 1.00 98.56 69 VAL A C 1
ATOM 474 O O . VAL A 1 69 ? 1.278 9.244 -1.013 1.00 98.56 69 VAL A O 1
ATOM 477 N N . GLY A 1 70 ? -0.305 9.399 -2.604 1.00 98.12 70 GLY A N 1
ATOM 478 C CA . GLY A 1 70 ? 0.396 10.398 -3.414 1.00 98.12 70 GLY A CA 1
ATOM 479 C C . GLY A 1 70 ? 0.718 11.680 -2.641 1.00 98.12 70 GLY A C 1
ATOM 480 O O . GLY A 1 70 ? 1.834 12.185 -2.736 1.00 98.12 70 GLY A O 1
ATOM 481 N N . THR A 1 71 ? -0.208 12.169 -1.815 1.00 98.00 71 THR A N 1
ATOM 482 C CA . THR A 1 71 ? 0.006 13.342 -0.956 1.00 98.00 71 THR A CA 1
ATOM 483 C C . THR A 1 71 ? 1.139 13.121 0.045 1.00 98.00 71 THR A C 1
ATOM 485 O O . THR A 1 71 ? 1.960 14.017 0.237 1.00 98.00 71 THR A O 1
ATOM 488 N N . VAL A 1 72 ? 1.218 11.939 0.666 1.00 98.19 72 VAL A N 1
ATOM 489 C CA . VAL A 1 72 ? 2.299 11.623 1.617 1.00 98.19 72 VAL A CA 1
ATOM 490 C C . VAL A 1 72 ? 3.644 11.458 0.907 1.00 98.19 72 VAL A C 1
ATOM 492 O O . VAL A 1 72 ? 4.662 11.939 1.401 1.00 98.19 72 VAL A O 1
ATOM 495 N N . LEU A 1 73 ? 3.671 10.820 -0.267 1.00 97.44 73 LEU A N 1
ATOM 496 C CA . LEU A 1 73 ? 4.904 10.708 -1.052 1.00 97.44 73 LEU A CA 1
ATOM 497 C C . LEU A 1 73 ? 5.416 12.081 -1.496 1.00 97.44 73 LEU A C 1
ATOM 499 O O . LEU A 1 73 ? 6.609 12.348 -1.383 1.00 97.44 73 LEU A O 1
ATOM 503 N N . ALA A 1 74 ? 4.524 12.968 -1.942 1.00 96.00 74 ALA A N 1
ATOM 504 C CA . ALA A 1 74 ? 4.887 14.325 -2.333 1.00 96.00 74 ALA A CA 1
ATOM 505 C C . ALA A 1 74 ? 5.435 15.144 -1.152 1.00 96.00 74 ALA A C 1
ATOM 507 O O . ALA A 1 74 ? 6.399 15.886 -1.323 1.00 96.00 74 ALA A O 1
ATOM 508 N N . SER A 1 75 ? 4.867 14.995 0.051 1.00 95.88 75 SER A N 1
ATOM 509 C CA . SER A 1 75 ? 5.332 15.731 1.236 1.00 95.88 75 SER A CA 1
ATOM 510 C C . SER A 1 75 ? 6.670 15.232 1.790 1.00 95.88 75 SER A C 1
ATOM 512 O O . SER A 1 75 ? 7.358 15.983 2.480 1.00 95.88 75 SER A O 1
ATOM 514 N N . ARG A 1 76 ? 7.054 13.986 1.484 1.00 93.50 76 ARG A N 1
ATOM 515 C CA . ARG A 1 76 ? 8.326 13.369 1.899 1.00 93.50 76 ARG A CA 1
ATOM 516 C C . ARG A 1 76 ? 9.370 13.284 0.782 1.00 93.50 76 ARG A C 1
ATOM 518 O O . ARG A 1 76 ? 10.432 12.700 0.991 1.00 93.50 76 ARG A O 1
ATOM 525 N N . ALA A 1 77 ? 9.083 13.839 -0.392 1.00 89.19 77 ALA A N 1
ATOM 526 C CA . ALA A 1 77 ? 9.976 13.775 -1.538 1.00 89.19 77 ALA A CA 1
ATOM 527 C C . ALA A 1 77 ? 11.298 14.503 -1.248 1.00 89.19 77 ALA A C 1
ATOM 529 O O . ALA A 1 77 ? 11.308 15.678 -0.885 1.00 89.19 77 ALA A O 1
ATOM 530 N N . LEU A 1 78 ? 12.419 13.804 -1.435 1.00 81.69 78 LEU A N 1
ATOM 531 C CA . LEU A 1 78 ? 13.762 14.396 -1.361 1.00 81.69 78 LEU A CA 1
ATOM 532 C C . LEU A 1 78 ? 14.228 14.943 -2.718 1.00 81.69 78 LEU A C 1
ATOM 534 O O . LEU A 1 78 ? 15.232 15.648 -2.793 1.00 81.69 78 LEU A O 1
ATOM 538 N N . THR A 1 79 ? 13.504 14.613 -3.790 1.00 83.81 79 THR A N 1
ATOM 539 C CA . THR A 1 79 ? 13.795 15.022 -5.164 1.00 83.81 79 THR A CA 1
ATOM 540 C C . THR A 1 79 ? 12.599 15.775 -5.760 1.00 83.81 79 THR A C 1
ATOM 542 O O . THR A 1 79 ? 11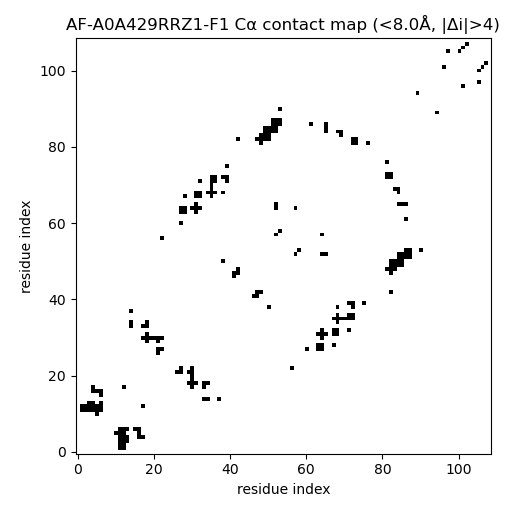.476 15.643 -5.269 1.00 83.81 79 THR A O 1
ATOM 545 N N . PRO A 1 80 ? 12.795 16.533 -6.856 1.00 84.44 80 PRO A N 1
ATOM 546 C CA . PRO A 1 80 ? 11.695 17.195 -7.563 1.00 84.44 80 PRO A CA 1
ATOM 547 C C . PRO A 1 80 ? 10.687 16.233 -8.213 1.00 84.44 80 PRO A C 1
ATOM 549 O O . PRO A 1 80 ? 9.623 16.672 -8.643 1.00 84.44 80 PRO A O 1
ATOM 552 N N . HIS A 1 81 ? 11.022 14.944 -8.313 1.00 86.19 81 HIS A N 1
ATOM 553 C CA . HIS A 1 81 ? 10.229 13.931 -9.003 1.00 86.19 81 HIS A CA 1
ATOM 554 C C . HIS A 1 81 ? 9.812 12.847 -7.999 1.00 86.19 81 HIS A C 1
ATOM 556 O O . HIS A 1 81 ? 10.492 11.828 -7.884 1.00 86.19 81 HIS A O 1
ATOM 562 N N . PRO A 1 82 ? 8.728 13.061 -7.231 1.00 89.31 82 PRO A N 1
ATOM 563 C CA . PRO A 1 82 ? 8.229 12.045 -6.314 1.00 89.31 82 PRO A CA 1
ATOM 564 C C . PRO A 1 82 ? 7.782 10.791 -7.067 1.00 89.31 82 PRO A C 1
ATOM 566 O O . PRO A 1 82 ? 7.286 10.868 -8.195 1.00 89.31 82 PRO A O 1
ATOM 569 N N . ALA A 1 83 ? 7.894 9.641 -6.400 1.00 95.25 83 ALA A N 1
ATOM 570 C CA . ALA A 1 83 ? 7.406 8.379 -6.930 1.00 95.25 83 ALA A CA 1
ATOM 571 C C . ALA A 1 83 ? 5.917 8.470 -7.306 1.00 95.25 83 ALA A C 1
ATOM 573 O O . ALA A 1 83 ? 5.084 9.010 -6.572 1.00 95.25 83 ALA A O 1
ATOM 574 N N . THR A 1 84 ? 5.584 7.917 -8.467 1.00 96.88 84 THR A N 1
ATOM 575 C CA . THR A 1 84 ? 4.222 7.936 -9.009 1.00 96.88 84 THR A CA 1
ATOM 576 C C . THR A 1 84 ? 3.367 6.844 -8.375 1.00 96.88 84 THR A C 1
ATOM 578 O O . THR A 1 84 ? 3.829 5.722 -8.170 1.00 96.88 84 THR A O 1
ATOM 581 N N . VAL A 1 85 ? 2.101 7.154 -8.086 1.00 98.31 85 VAL A N 1
ATOM 582 C CA . VAL A 1 85 ? 1.154 6.215 -7.468 1.00 98.31 85 VAL A CA 1
ATOM 583 C C . VAL A 1 85 ? 0.053 5.869 -8.455 1.00 98.31 85 VAL A C 1
ATOM 585 O O . VAL A 1 85 ? -0.577 6.760 -9.023 1.00 98.31 85 VAL A O 1
ATOM 588 N N . ALA A 1 86 ? -0.211 4.579 -8.636 1.00 97.88 86 ALA A N 1
ATOM 589 C CA . ALA A 1 86 ? -1.308 4.096 -9.467 1.00 97.88 86 ALA A CA 1
ATOM 590 C C . ALA A 1 86 ? -1.920 2.822 -8.881 1.00 97.88 86 ALA A C 1
ATOM 592 O O . ALA A 1 86 ? -1.373 2.219 -7.959 1.00 97.88 86 ALA A O 1
ATOM 593 N N . LEU A 1 87 ? -3.059 2.393 -9.420 1.00 97.75 87 LEU A N 1
ATOM 594 C CA . LEU A 1 87 ? -3.593 1.066 -9.124 1.00 97.75 87 LEU A CA 1
ATOM 595 C C . LEU A 1 87 ? -2.767 -0.006 -9.840 1.00 97.75 87 LEU A C 1
ATOM 597 O O . LEU A 1 87 ? -2.257 0.217 -10.940 1.00 97.75 87 LEU A O 1
ATOM 601 N N . ALA A 1 88 ? -2.657 -1.180 -9.224 1.00 94.81 88 ALA A N 1
ATOM 602 C CA . ALA A 1 88 ? -2.083 -2.345 -9.874 1.00 94.81 88 ALA A CA 1
ATOM 603 C C . ALA A 1 88 ? -2.934 -2.723 -11.107 1.00 94.81 88 ALA A C 1
ATOM 605 O O . ALA A 1 88 ? -4.156 -2.829 -10.985 1.00 94.81 88 ALA A O 1
ATOM 606 N N . PRO A 1 89 ? -2.314 -2.918 -12.285 1.00 86.38 89 PRO A N 1
ATOM 607 C CA . PRO A 1 89 ? -3.040 -3.147 -13.536 1.00 86.38 89 PRO A CA 1
ATOM 608 C C . PRO A 1 89 ? -3.627 -4.560 -13.650 1.00 86.38 89 PRO A C 1
ATOM 610 O O . PRO A 1 89 ? -4.581 -4.760 -14.395 1.00 86.38 89 PRO A O 1
ATOM 613 N N . SER A 1 90 ? -3.065 -5.521 -12.914 1.00 83.44 90 SER A N 1
ATOM 614 C CA . SER A 1 90 ? -3.434 -6.936 -12.968 1.00 83.44 90 SER A CA 1
ATOM 615 C C . SER A 1 90 ? -3.696 -7.478 -11.567 1.00 83.44 90 SER A C 1
ATOM 617 O O . SER A 1 90 ? -3.128 -6.997 -10.580 1.00 83.44 90 SER A O 1
ATOM 619 N N . GLY A 1 91 ? -4.571 -8.478 -11.484 1.00 87.12 91 GLY A N 1
ATOM 620 C CA . GLY A 1 91 ? -4.945 -9.132 -10.243 1.00 87.12 91 GLY A CA 1
ATOM 621 C C . GLY A 1 91 ? -4.051 -10.319 -9.888 1.00 87.12 91 GLY A C 1
ATOM 622 O O . GLY A 1 91 ? -3.072 -10.656 -10.553 1.00 87.12 91 GLY A O 1
ATOM 623 N N . VAL A 1 92 ? -4.411 -10.970 -8.782 1.00 91.06 92 VAL A N 1
ATOM 624 C CA . VAL A 1 92 ? -3.689 -12.138 -8.258 1.00 91.06 92 VAL A CA 1
ATOM 625 C C . VAL A 1 92 ? -3.755 -13.321 -9.226 1.00 91.06 92 VAL A C 1
ATOM 627 O O . VAL A 1 92 ? -2.776 -14.048 -9.352 1.00 91.06 92 VAL A O 1
ATOM 630 N N . ALA A 1 93 ? -4.887 -13.516 -9.906 1.00 92.69 93 ALA A N 1
ATOM 631 C CA . ALA A 1 93 ? -5.070 -14.637 -10.825 1.00 92.69 93 ALA A CA 1
ATOM 632 C C . ALA A 1 93 ? -4.158 -14.512 -12.052 1.00 92.69 93 ALA A C 1
ATOM 634 O O . ALA A 1 93 ? -3.505 -15.481 -12.430 1.00 92.69 93 ALA A O 1
ATOM 635 N N . GLU A 1 94 ? -4.059 -13.314 -12.626 1.00 91.44 94 G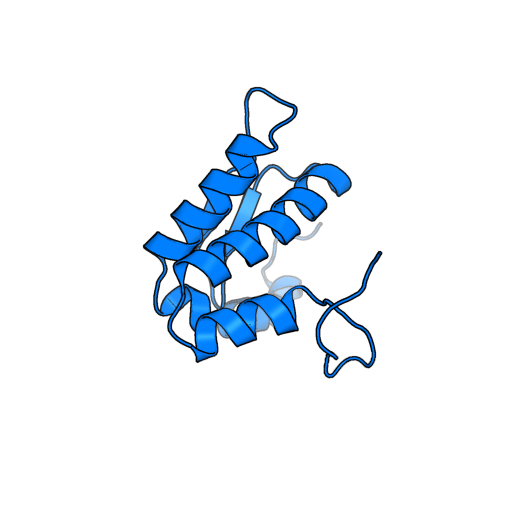LU A N 1
ATOM 636 C CA . GLU A 1 94 ? -3.163 -13.018 -13.741 1.00 91.44 94 GLU A CA 1
ATOM 637 C C . GLU A 1 94 ? -1.700 -13.187 -13.322 1.00 91.44 94 GLU A C 1
ATOM 639 O O . GLU A 1 94 ? -0.940 -13.854 -14.014 1.00 91.44 94 GLU A O 1
ATOM 644 N N . GLY A 1 95 ? -1.315 -12.677 -12.146 1.00 90.31 95 GLY A N 1
ATOM 645 C CA . GLY A 1 95 ? 0.031 -12.897 -11.608 1.00 90.31 95 GLY A CA 1
ATOM 646 C C . GLY A 1 95 ? 0.353 -14.381 -11.385 1.00 90.31 95 GLY A C 1
ATOM 647 O O . GLY A 1 95 ? 1.462 -14.824 -11.673 1.00 90.31 95 GLY A O 1
ATOM 648 N N . ALA A 1 96 ? -0.616 -15.174 -10.917 1.00 93.94 96 ALA A N 1
ATOM 649 C CA . ALA A 1 96 ? -0.453 -16.617 -10.756 1.00 93.94 96 ALA A CA 1
ATOM 650 C C . ALA A 1 96 ? -0.310 -17.339 -12.103 1.00 93.94 96 ALA A C 1
ATOM 652 O O . ALA A 1 96 ? 0.512 -18.246 -12.224 1.00 93.94 96 ALA A O 1
ATOM 653 N N . ALA A 1 97 ? -1.070 -16.923 -13.119 1.00 93.31 97 ALA A N 1
ATOM 654 C CA . ALA A 1 97 ? -0.909 -17.435 -14.473 1.00 93.31 97 ALA A CA 1
ATOM 655 C C . ALA A 1 97 ? 0.493 -17.114 -15.015 1.00 93.31 97 ALA A C 1
ATOM 657 O O . ALA A 1 97 ? 1.166 -18.019 -15.499 1.00 93.31 97 ALA A O 1
ATOM 658 N N . GLU A 1 98 ? 0.974 -15.879 -14.853 1.00 91.69 98 GLU A N 1
ATOM 659 C CA . GLU A 1 98 ? 2.327 -15.472 -15.261 1.00 91.69 98 GLU A CA 1
ATOM 660 C C . GLU A 1 98 ? 3.430 -16.263 -14.543 1.00 91.69 98 GLU A C 1
ATOM 662 O O . GLU A 1 98 ? 4.427 -16.619 -15.163 1.00 91.69 98 GLU A O 1
ATOM 667 N N . LEU A 1 99 ? 3.256 -16.624 -13.268 1.00 92.88 99 LEU A N 1
ATOM 668 C CA . LEU A 1 99 ? 4.227 -17.477 -12.566 1.00 92.88 99 LEU A CA 1
ATOM 669 C C . LEU A 1 99 ? 4.379 -18.867 -13.209 1.00 92.88 99 LEU A C 1
ATOM 671 O O . LEU A 1 99 ? 5.472 -19.429 -13.189 1.00 92.88 99 LEU A O 1
ATOM 675 N N . ILE A 1 100 ? 3.301 -19.423 -13.771 1.00 94.69 100 ILE A N 1
ATOM 676 C CA . ILE A 1 100 ? 3.308 -20.741 -14.425 1.00 94.69 100 ILE A CA 1
ATOM 677 C C . ILE A 1 100 ? 3.705 -20.636 -15.900 1.00 94.69 100 ILE A C 1
ATOM 679 O O . ILE A 1 100 ? 4.434 -21.485 -16.412 1.00 94.69 100 ILE A O 1
ATOM 683 N N . LEU A 1 101 ? 3.211 -19.610 -16.591 1.00 93.12 101 LEU A N 1
ATOM 684 C CA . LEU A 1 101 ? 3.357 -19.434 -18.036 1.00 93.12 101 LEU A CA 1
ATOM 685 C C . LEU A 1 101 ? 4.631 -18.678 -18.420 1.00 93.12 101 LEU A C 1
ATOM 687 O O . LEU A 1 101 ? 5.153 -18.887 -19.514 1.00 93.12 101 LEU A O 1
ATOM 691 N N . GLY A 1 102 ? 5.163 -17.844 -17.530 1.00 92.81 102 GLY A N 1
ATOM 692 C CA . GLY A 1 102 ? 6.357 -17.029 -17.747 1.00 92.81 102 GLY A CA 1
ATOM 693 C C . GLY A 1 102 ? 7.585 -17.824 -18.210 1.00 92.81 102 GLY A C 1
ATOM 694 O O . GLY A 1 102 ? 8.226 -17.399 -19.165 1.00 92.81 102 GLY A O 1
ATOM 695 N N . PRO A 1 103 ? 7.902 -19.005 -17.648 1.00 90.38 103 PRO A N 1
ATOM 696 C CA . PRO A 1 103 ? 9.006 -19.828 -18.151 1.00 90.38 103 PRO A CA 1
ATOM 697 C C . PRO A 1 103 ? 8.819 -20.356 -19.586 1.00 90.38 103 PRO A C 1
ATOM 699 O O . PRO A 1 103 ? 9.799 -20.735 -20.220 1.00 90.38 103 PRO A O 1
ATOM 702 N N . LEU A 1 104 ? 7.579 -20.420 -20.088 1.00 92.31 104 LEU A N 1
ATOM 703 C CA . LEU A 1 104 ? 7.250 -20.939 -21.423 1.00 92.31 104 LEU A CA 1
ATOM 704 C C . LEU A 1 104 ? 7.103 -19.826 -22.468 1.00 92.31 104 LEU A C 1
ATOM 706 O O . LEU A 1 104 ? 7.482 -20.010 -23.623 1.00 92.31 104 LEU A O 1
ATOM 710 N N . PHE A 1 105 ? 6.517 -18.696 -22.068 1.00 88.81 105 PHE A N 1
ATOM 711 C CA . PHE A 1 105 ? 6.088 -17.622 -22.972 1.00 88.81 105 PHE A CA 1
ATOM 712 C C . PHE A 1 105 ? 6.613 -16.238 -22.583 1.00 88.81 105 PHE A C 1
ATOM 714 O O . PHE A 1 105 ? 6.479 -15.287 -23.355 1.00 88.81 105 PHE A O 1
ATOM 721 N N . GLY A 1 106 ? 7.176 -16.103 -21.385 1.00 82.00 106 GLY A N 1
ATOM 722 C CA . GLY A 1 106 ? 7.751 -14.857 -20.907 1.00 82.00 106 GLY A CA 1
ATOM 723 C C . GLY A 1 106 ? 9.038 -14.515 -21.649 1.00 82.00 106 GLY A C 1
ATOM 724 O O . GLY A 1 106 ? 9.684 -15.360 -22.269 1.00 82.00 106 GLY A O 1
ATOM 725 N N . ARG A 1 107 ? 9.435 -13.243 -21.572 1.00 72.12 107 ARG A N 1
ATOM 726 C CA . ARG A 1 107 ? 10.788 -12.854 -21.974 1.00 72.12 107 ARG A CA 1
ATOM 727 C C . ARG A 1 107 ? 11.750 -13.509 -20.987 1.00 72.12 107 ARG A C 1
ATOM 729 O O . ARG A 1 107 ? 11.672 -13.217 -19.795 1.00 72.12 107 ARG A O 1
ATOM 736 N N . THR A 1 108 ? 12.606 -14.407 -21.468 1.00 55.19 108 THR A N 1
ATOM 737 C CA . THR A 1 108 ? 13.750 -14.896 -20.693 1.00 55.19 108 THR A CA 1
ATOM 738 C C . THR A 1 108 ? 14.531 -13.688 -20.165 1.00 55.19 108 THR A C 1
ATOM 740 O O . THR A 1 108 ? 14.629 -12.696 -20.899 1.00 55.19 108 THR A O 1
ATOM 743 N N . PRO A 1 109 ? 15.055 -13.721 -18.925 1.00 58.94 109 PRO A N 1
ATOM 744 C CA . PRO A 1 109 ? 16.112 -12.788 -1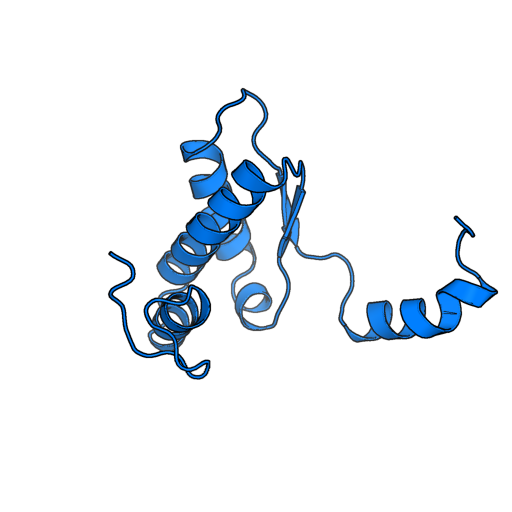8.555 1.00 58.94 109 PRO A CA 1
ATOM 745 C C . PRO A 1 109 ? 17.294 -12.888 -19.530 1.00 58.94 109 PRO A C 1
ATOM 747 O O . PRO A 1 109 ? 17.540 -14.001 -20.057 1.00 58.94 109 PRO A O 1
#

Radius of gyration: 16.04 Å; Cα contacts (8 Å, |Δi|>4): 124; chains: 1; bounding box: 31×38×43 Å

pLDDT: mean 92.71, std 8.84, range [48.47, 98.62]